Protein AF-A0A932URN8-F1 (afdb_monomer_lite)

pLDDT: mean 79.33, std 13.21, range [40.53, 97.44]

Secondary structure (DSSP, 8-state):
--S-HHHHHHHHHHHHHHHHHHHHHHHHHHHHHHTTHHHHHHHHHHHHHTT-TT-SS-HHHHHHHTSHHHHTTSBTTBPPS---HHHHHHHHHHHHHHHHHHHHHHH-TTSSS-SS---PPP-

Foldseek 3Di:
DPPPPVVVVVVVVVVVVVVVVVVVVVVVVVVCVVVLVLLVVVLCVLCVVVVNNPPPDSPLSVQLCVQPLNVVQDPPPRRHSDDDPVSSVVSSVVSVVVVVVVVVVVVPPDPPPDDPDDPDDDD

Sequence (123 aa):
MTGLAILDVVIGLAFVYLLLALICTTFMEWIAQLWNLRGRMLESGTRRLLGEEAAADPAVTKAYFDHPLVRTLKDGERMPSYVPGTVFAKAVTETLRRRVATMATFIS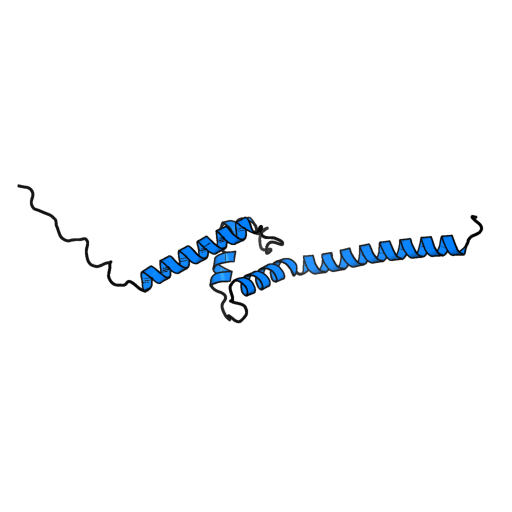PASRAGSGCRSWPRW

Structure (mmCIF, N/CA/C/O backbone):
data_AF-A0A932URN8-F1
#
_entry.id   AF-A0A932URN8-F1
#
loop_
_atom_site.group_PDB
_atom_site.id
_atom_site.type_symbol
_atom_site.label_atom_id
_atom_site.label_alt_id
_atom_site.label_comp_id
_atom_site.label_asym_id
_atom_site.label_entity_id
_atom_site.label_seq_id
_atom_site.pdbx_PDB_ins_code
_atom_site.Cartn_x
_atom_site.Cartn_y
_atom_site.Cartn_z
_atom_site.occupancy
_atom_site.B_iso_or_equ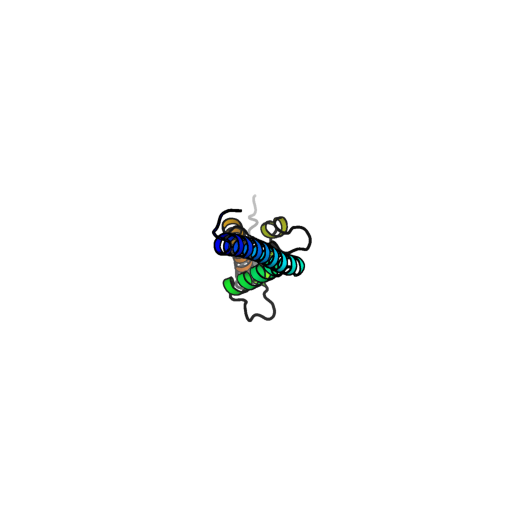iv
_atom_site.auth_seq_id
_atom_site.auth_comp_id
_atom_site.auth_asym_id
_atom_site.auth_atom_id
_atom_site.pdbx_PDB_model_num
ATOM 1 N N . MET A 1 1 ? -32.396 6.067 37.027 1.00 51.66 1 MET A N 1
ATOM 2 C CA . MET A 1 1 ? -31.511 4.982 37.498 1.00 51.66 1 MET A CA 1
ATOM 3 C C . MET A 1 1 ? -32.213 3.672 37.197 1.00 51.66 1 MET A C 1
ATOM 5 O O . MET A 1 1 ? -32.958 3.161 38.022 1.00 51.66 1 MET A O 1
ATOM 9 N N . THR A 1 2 ? -32.105 3.213 35.955 1.00 56.91 2 THR A N 1
ATOM 10 C CA . THR A 1 2 ? -32.638 1.918 35.524 1.00 56.91 2 THR A CA 1
ATOM 11 C C . THR A 1 2 ? -31.955 0.838 36.362 1.00 56.91 2 THR A C 1
ATOM 13 O O . THR A 1 2 ? -30.734 0.810 36.440 1.00 56.91 2 THR A O 1
ATOM 16 N N . GLY A 1 3 ? -32.723 0.009 37.074 1.00 62.47 3 GLY A N 1
ATOM 17 C CA . GLY A 1 3 ? -32.245 -0.882 38.150 1.00 62.47 3 GLY A CA 1
ATOM 18 C C . GLY A 1 3 ? -31.290 -2.014 37.741 1.00 62.47 3 GLY A C 1
ATOM 19 O O . GLY A 1 3 ? -31.099 -2.956 38.500 1.00 62.47 3 GLY A O 1
ATOM 20 N N . LEU A 1 4 ? -30.686 -1.941 36.558 1.00 78.56 4 LEU A N 1
ATOM 21 C CA . LEU A 1 4 ? -29.737 -2.907 36.024 1.00 78.56 4 LEU A CA 1
ATOM 22 C C . LEU A 1 4 ? -28.371 -2.230 35.896 1.00 78.56 4 LEU A C 1
ATOM 24 O O . LEU A 1 4 ? -27.886 -2.004 34.794 1.00 78.56 4 LEU A O 1
ATOM 28 N N . ALA A 1 5 ? -27.740 -1.908 37.028 1.00 85.38 5 ALA A N 1
ATOM 29 C CA . ALA A 1 5 ? -26.424 -1.256 37.067 1.00 85.38 5 ALA A CA 1
ATOM 30 C C . ALA A 1 5 ? -25.367 -1.979 36.206 1.00 85.38 5 ALA A C 1
ATOM 32 O O . ALA A 1 5 ? -24.492 -1.355 35.618 1.00 85.38 5 ALA A O 1
ATOM 33 N N . ILE A 1 6 ? -25.484 -3.303 36.088 1.00 90.38 6 ILE A N 1
ATOM 34 C CA . ILE A 1 6 ? -24.613 -4.135 35.252 1.00 90.38 6 ILE A CA 1
ATOM 35 C C . ILE A 1 6 ? -24.813 -3.834 33.758 1.00 90.38 6 ILE A C 1
ATOM 37 O O . ILE A 1 6 ? -23.841 -3.797 33.011 1.00 90.38 6 ILE A O 1
ATOM 41 N N . LEU A 1 7 ? -26.051 -3.590 33.314 1.00 91.31 7 LEU A N 1
ATOM 42 C CA . LEU A 1 7 ? -26.361 -3.320 31.909 1.00 91.31 7 LEU A CA 1
ATOM 43 C C . LEU A 1 7 ? -25.748 -1.990 31.452 1.00 91.31 7 LEU A C 1
ATOM 45 O O . LEU A 1 7 ? -25.133 -1.940 30.389 1.00 91.31 7 LEU A O 1
ATOM 49 N N . ASP A 1 8 ? -25.840 -0.950 32.282 1.00 90.69 8 ASP A N 1
ATOM 50 C CA . ASP A 1 8 ? -25.237 0.356 31.991 1.00 90.69 8 ASP A CA 1
ATOM 51 C C . ASP A 1 8 ? -23.704 0.261 31.891 1.00 90.69 8 ASP A C 1
ATOM 53 O O . ASP A 1 8 ? -23.097 0.845 30.991 1.00 90.69 8 ASP A O 1
ATOM 57 N N . VAL A 1 9 ? -23.070 -0.539 32.758 1.00 93.44 9 VAL A N 1
ATOM 58 C CA . VAL A 1 9 ? -21.619 -0.792 32.709 1.00 93.44 9 VAL A CA 1
ATOM 59 C C . VAL A 1 9 ? -21.224 -1.539 31.433 1.00 93.44 9 VAL A C 1
ATOM 61 O O . VAL A 1 9 ? -20.246 -1.167 30.785 1.00 93.44 9 VAL A O 1
ATOM 64 N N . VAL A 1 10 ? -21.984 -2.566 31.038 1.00 95.75 10 VAL A N 1
ATOM 65 C CA . VAL A 1 10 ? -21.713 -3.338 29.814 1.00 95.75 10 VAL A CA 1
ATOM 66 C C . VAL A 1 10 ? -21.845 -2.462 28.570 1.00 95.75 10 VAL A C 1
ATOM 68 O O . VAL A 1 10 ? -20.976 -2.511 27.700 1.00 95.75 10 VAL A O 1
ATOM 71 N N . ILE A 1 11 ? -22.886 -1.629 28.493 1.00 94.25 11 ILE A N 1
ATOM 72 C CA . ILE A 1 11 ? -23.092 -0.706 27.369 1.00 94.25 11 ILE A CA 1
ATOM 73 C C . ILE A 1 11 ? -21.965 0.335 27.313 1.00 94.25 11 ILE A C 1
ATOM 75 O O . ILE A 1 11 ? -21.420 0.591 26.237 1.00 94.25 11 ILE A O 1
ATOM 79 N N . GLY 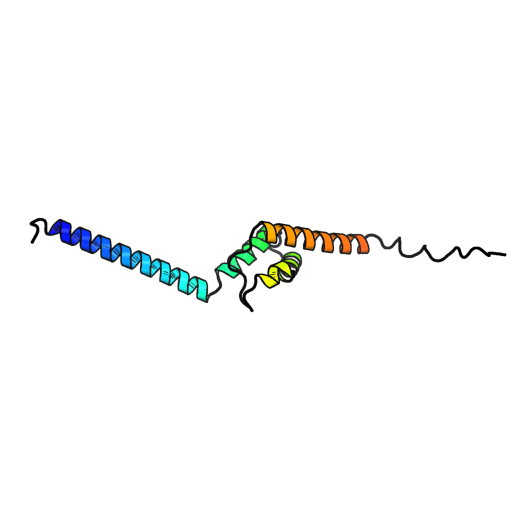A 1 12 ? -21.563 0.887 28.463 1.00 94.94 12 GLY A N 1
ATOM 80 C CA . GLY A 1 12 ? -20.446 1.828 28.553 1.00 94.94 12 GLY A CA 1
ATOM 81 C C . GLY A 1 12 ? -19.120 1.217 28.094 1.00 94.94 12 GLY A C 1
ATOM 82 O O . GLY A 1 12 ? -18.418 1.809 27.274 1.00 94.94 12 GLY A O 1
ATOM 83 N N . LEU A 1 13 ? -18.801 0.005 28.557 1.00 96.12 13 LEU A N 1
ATOM 84 C CA . LEU A 1 13 ? -17.601 -0.717 28.132 1.00 96.12 13 LEU A CA 1
ATOM 85 C C . LEU A 1 13 ? -17.633 -1.020 26.633 1.00 96.12 13 LEU A C 1
ATOM 87 O O . LEU A 1 13 ? -16.659 -0.729 25.942 1.00 96.12 13 LEU A O 1
ATOM 91 N N . ALA A 1 14 ? -18.745 -1.546 26.113 1.00 96.88 14 ALA A N 1
ATOM 92 C CA . ALA A 1 14 ? -18.885 -1.842 24.690 1.00 96.88 14 ALA A CA 1
ATOM 93 C C . ALA A 1 14 ? -18.628 -0.596 23.829 1.00 96.88 14 ALA A C 1
ATOM 95 O O . ALA A 1 14 ? -17.859 -0.655 22.871 1.00 96.88 14 ALA A O 1
ATOM 96 N N . PHE A 1 15 ? -19.201 0.548 24.204 1.00 97.25 15 PHE A N 1
ATOM 97 C CA . PHE A 1 15 ? -19.003 1.803 23.485 1.00 97.25 15 PHE A CA 1
ATOM 98 C C . PHE A 1 15 ? -17.544 2.283 23.524 1.00 97.25 15 PHE A C 1
ATOM 100 O O . PHE A 1 15 ? -16.977 2.609 22.481 1.00 97.25 15 PHE A O 1
ATOM 107 N N . VAL A 1 16 ? -16.904 2.269 24.700 1.00 97.44 16 VAL A N 1
ATOM 108 C CA . VAL A 1 16 ? -15.496 2.677 24.852 1.00 97.44 16 VAL A CA 1
ATOM 109 C C . VAL A 1 16 ? -14.562 1.769 24.050 1.00 97.44 16 VAL A C 1
ATOM 111 O O . VAL A 1 16 ? -13.677 2.271 23.358 1.00 97.44 16 VAL A O 1
ATOM 114 N N . TYR A 1 17 ? -14.769 0.450 24.082 1.00 96.69 17 TYR A N 1
ATOM 115 C CA . TYR A 1 17 ? -13.960 -0.485 23.297 1.00 96.69 17 TYR A CA 1
ATOM 116 C C . TYR A 1 17 ? -14.169 -0.319 21.789 1.00 96.69 17 TYR A C 1
ATOM 118 O O . TYR A 1 17 ? -13.193 -0.385 21.042 1.00 96.69 17 TYR A O 1
ATOM 126 N N . LEU A 1 18 ? -15.397 -0.052 21.331 1.00 96.44 18 LEU A N 1
ATOM 127 C CA . LEU A 1 18 ? -15.665 0.232 19.918 1.00 96.44 18 LEU A CA 1
ATOM 128 C C . LEU A 1 18 ? -14.973 1.520 19.454 1.00 96.44 18 LEU A C 1
ATOM 130 O O . LEU A 1 18 ? -14.343 1.527 18.395 1.00 96.44 18 LEU A O 1
ATOM 134 N N . LEU A 1 19 ? -15.028 2.589 20.254 1.00 97.38 19 LEU A N 1
ATOM 135 C CA . LEU A 1 19 ? -14.311 3.831 19.955 1.00 97.38 19 LEU A CA 1
ATOM 136 C C . LEU A 1 19 ? -12.795 3.619 19.938 1.00 97.38 19 LEU A C 1
ATOM 138 O O . LEU A 1 19 ? -12.121 4.073 19.015 1.00 97.38 19 LEU A O 1
ATOM 142 N N . LEU A 1 20 ? -12.260 2.889 20.919 1.00 96.62 20 LEU A N 1
ATOM 143 C CA . LEU A 1 20 ? -10.837 2.568 20.978 1.00 96.62 20 LEU A CA 1
ATOM 144 C C . LEU A 1 20 ? -10.392 1.759 19.753 1.00 96.62 20 LEU A C 1
ATOM 146 O O . LEU A 1 20 ? -9.348 2.056 19.175 1.00 96.62 20 LEU A O 1
ATOM 150 N N . ALA A 1 21 ? -11.186 0.775 19.322 1.00 95.94 21 ALA A N 1
ATOM 151 C CA . ALA A 1 21 ? -10.897 -0.022 18.134 1.00 95.94 21 ALA A CA 1
ATOM 152 C C . ALA A 1 21 ? -10.872 0.838 16.857 1.00 95.94 21 ALA A C 1
ATOM 154 O O . ALA A 1 21 ? -9.958 0.700 16.036 1.00 95.94 21 ALA A O 1
ATOM 155 N N . LEU A 1 22 ? -11.820 1.769 16.705 1.00 95.38 22 LEU A N 1
ATOM 156 C CA . LEU A 1 22 ? -11.859 2.693 15.566 1.00 95.38 22 LEU A CA 1
ATOM 157 C C . LEU A 1 22 ? -10.642 3.633 15.551 1.00 95.38 22 LEU A C 1
ATOM 159 O O . LEU A 1 22 ? -10.013 3.820 14.504 1.00 95.38 22 LEU A O 1
ATOM 163 N N . ILE A 1 23 ? -10.273 4.183 16.712 1.00 96.00 23 ILE A N 1
ATOM 164 C CA . ILE A 1 23 ? -9.092 5.044 16.864 1.00 96.00 23 ILE A CA 1
ATOM 165 C C . ILE A 1 23 ? -7.820 4.258 16.530 1.00 96.00 23 ILE A C 1
ATOM 167 O O . ILE A 1 23 ? -7.003 4.730 15.744 1.00 96.00 23 ILE A O 1
ATOM 171 N N . CYS A 1 24 ? -7.677 3.042 17.061 1.00 94.62 24 CYS A N 1
ATOM 172 C CA . CYS A 1 24 ? -6.534 2.170 16.793 1.00 94.62 24 CYS A CA 1
ATOM 173 C C . CYS A 1 24 ? -6.385 1.863 15.293 1.00 94.62 24 CYS A C 1
ATOM 175 O O . CYS A 1 24 ? -5.297 2.008 14.736 1.00 94.62 24 CYS A O 1
ATOM 177 N N . THR A 1 25 ? -7.489 1.528 14.617 1.00 92.81 25 THR A N 1
ATOM 178 C CA . THR A 1 25 ? -7.502 1.267 13.167 1.00 92.81 25 THR A CA 1
ATOM 179 C C . THR A 1 25 ? -7.050 2.493 12.377 1.00 92.81 25 THR A C 1
ATOM 181 O O . THR A 1 25 ? -6.197 2.395 11.497 1.00 92.81 25 THR A O 1
ATOM 184 N N . THR A 1 26 ? -7.573 3.668 12.733 1.00 92.44 26 THR A N 1
ATOM 185 C CA . THR A 1 26 ? -7.220 4.930 12.071 1.00 92.44 26 THR A CA 1
ATOM 186 C C . THR A 1 26 ? -5.751 5.287 12.295 1.00 92.44 26 THR A C 1
ATOM 188 O O . THR A 1 26 ? -5.080 5.750 11.378 1.00 92.44 26 THR A O 1
ATOM 191 N N . PHE A 1 27 ? -5.225 5.041 13.495 1.00 91.88 27 PHE A N 1
ATOM 192 C CA . PHE A 1 27 ? -3.834 5.324 13.836 1.00 91.88 27 PHE A CA 1
ATOM 193 C C . PHE A 1 27 ? -2.858 4.426 13.066 1.00 91.88 27 PHE A C 1
ATOM 195 O O . PHE A 1 27 ? -1.864 4.911 12.528 1.00 91.88 27 PHE A O 1
ATOM 202 N N . MET A 1 28 ? -3.172 3.131 12.954 1.00 87.06 28 MET A N 1
ATOM 203 C CA . MET A 1 28 ? -2.385 2.190 12.154 1.00 87.06 28 MET A CA 1
ATOM 204 C C . MET A 1 28 ? -2.394 2.563 10.670 1.00 87.06 28 MET A C 1
ATOM 206 O O . MET A 1 28 ? -1.336 2.585 10.041 1.00 87.06 28 MET A O 1
ATOM 210 N N . GLU A 1 29 ? -3.557 2.921 10.123 1.00 83.62 29 GLU A N 1
ATOM 211 C CA . GLU A 1 29 ? -3.667 3.367 8.731 1.00 83.62 29 GLU A CA 1
ATOM 212 C C . GLU A 1 29 ? -2.903 4.680 8.508 1.00 83.62 29 GLU A C 1
ATOM 214 O O . GLU A 1 29 ? -2.195 4.825 7.514 1.00 83.62 29 GLU A O 1
ATOM 219 N N . TRP A 1 30 ? -2.963 5.616 9.460 1.00 84.94 30 TRP A N 1
ATOM 220 C CA . TRP A 1 30 ? -2.247 6.888 9.373 1.00 84.94 30 TRP A CA 1
ATOM 221 C C . TRP A 1 30 ? -0.727 6.696 9.339 1.00 84.94 30 TRP A C 1
ATOM 223 O O . TRP A 1 30 ? -0.046 7.284 8.494 1.00 84.94 30 TRP A O 1
ATOM 233 N N . ILE A 1 31 ? -0.196 5.816 10.193 1.00 81.75 31 ILE A N 1
ATOM 234 C CA . ILE A 1 31 ? 1.220 5.429 10.184 1.00 81.75 31 ILE A CA 1
ATOM 235 C C . ILE A 1 31 ? 1.585 4.742 8.859 1.00 81.75 31 ILE A C 1
ATOM 237 O O . ILE A 1 31 ? 2.604 5.071 8.243 1.00 81.75 31 ILE A O 1
ATOM 241 N N . ALA A 1 32 ? 0.743 3.822 8.380 1.00 78.19 32 ALA A N 1
ATOM 242 C CA . ALA A 1 32 ? 0.968 3.113 7.123 1.00 78.19 32 ALA A CA 1
ATOM 243 C C . ALA A 1 32 ? 0.971 4.056 5.904 1.00 78.19 32 ALA A C 1
ATOM 245 O O . ALA A 1 32 ? 1.771 3.886 4.973 1.00 78.19 32 ALA A O 1
ATOM 246 N N . GLN A 1 33 ? 0.108 5.072 5.930 1.00 73.44 33 GLN A N 1
ATOM 247 C CA . GLN A 1 33 ? -0.010 6.104 4.908 1.00 73.44 33 GLN A CA 1
ATOM 248 C C . GLN A 1 33 ? 1.190 7.059 4.930 1.00 73.44 33 GLN A C 1
ATOM 250 O O . GLN A 1 33 ? 1.700 7.409 3.863 1.00 73.44 33 GLN A O 1
ATOM 255 N N . LEU A 1 34 ? 1.705 7.415 6.115 1.00 71.44 34 LEU A N 1
ATOM 256 C CA . LEU A 1 34 ? 2.938 8.200 6.251 1.00 71.44 34 LEU A CA 1
ATOM 257 C C . LEU A 1 34 ? 4.151 7.478 5.651 1.00 71.44 34 LEU A C 1
ATOM 259 O O . LEU A 1 34 ? 4.963 8.094 4.964 1.00 71.44 34 LEU A O 1
ATOM 263 N N . TRP A 1 35 ? 4.254 6.165 5.860 1.00 70.25 35 TRP A N 1
ATOM 264 C CA . TRP A 1 35 ? 5.358 5.353 5.341 1.00 70.25 35 TRP A CA 1
ATOM 265 C C . TRP A 1 35 ? 5.186 4.878 3.892 1.00 70.25 35 TRP A C 1
ATOM 267 O O . TRP A 1 35 ? 6.015 4.109 3.399 1.00 70.25 35 TRP A O 1
ATOM 277 N N . ASN A 1 36 ? 4.143 5.332 3.186 1.00 70.06 36 ASN A N 1
ATOM 278 C CA . ASN A 1 36 ? 3.870 4.985 1.787 1.00 70.06 36 ASN A CA 1
ATOM 279 C C . ASN A 1 36 ? 3.895 3.459 1.524 1.00 70.06 36 ASN A C 1
ATOM 281 O O . ASN A 1 36 ? 4.182 2.997 0.413 1.00 70.06 36 ASN A O 1
ATOM 285 N N . LEU A 1 37 ? 3.606 2.659 2.563 1.00 71.50 37 LEU A N 1
ATOM 286 C CA . LEU A 1 37 ? 3.680 1.193 2.541 1.00 71.50 37 LEU A CA 1
ATOM 287 C C . LEU A 1 37 ? 2.738 0.611 1.489 1.00 71.50 37 LEU A C 1
ATOM 289 O O . LEU A 1 37 ? 3.060 -0.384 0.846 1.00 71.50 37 LEU A O 1
ATOM 293 N N . ARG A 1 38 ? 1.609 1.283 1.256 1.00 76.38 38 ARG A N 1
ATOM 294 C CA . ARG A 1 38 ? 0.621 0.918 0.242 1.00 76.38 38 ARG A CA 1
ATOM 295 C C . ARG A 1 38 ? 1.175 1.002 -1.180 1.00 76.38 38 ARG A C 1
ATOM 297 O O . ARG A 1 38 ? 1.009 0.069 -1.961 1.00 76.38 38 ARG A O 1
ATOM 304 N N . GLY A 1 39 ? 1.891 2.078 -1.494 1.00 77.62 39 GLY A N 1
ATOM 305 C CA . GLY A 1 39 ? 2.562 2.234 -2.782 1.00 77.62 39 GLY A CA 1
ATOM 306 C C . GLY A 1 39 ? 3.639 1.169 -3.006 1.00 77.62 39 GLY A C 1
ATOM 307 O O . GLY A 1 39 ? 3.739 0.588 -4.086 1.00 77.62 39 GLY A O 1
ATOM 308 N N . ARG A 1 40 ? 4.392 0.840 -1.949 1.00 80.12 40 ARG A N 1
ATOM 309 C CA . ARG A 1 40 ? 5.410 -0.223 -1.978 1.00 80.12 40 ARG A CA 1
ATOM 310 C C . ARG A 1 40 ? 4.807 -1.621 -2.113 1.00 80.12 40 ARG A C 1
ATOM 312 O O . ARG A 1 40 ? 5.409 -2.469 -2.762 1.00 80.12 40 ARG A O 1
ATOM 319 N N . MET A 1 41 ? 3.631 -1.864 -1.533 1.00 83.31 41 MET A N 1
ATOM 320 C CA . MET A 1 41 ? 2.897 -3.124 -1.688 1.00 83.31 41 MET A CA 1
ATOM 321 C C . MET A 1 41 ? 2.410 -3.316 -3.129 1.00 83.31 41 MET A C 1
ATOM 323 O O . MET A 1 41 ? 2.488 -4.419 -3.666 1.00 83.31 41 MET A O 1
ATOM 327 N N . LEU A 1 42 ? 1.952 -2.245 -3.784 1.00 84.25 42 LEU A N 1
ATOM 328 C CA . LEU A 1 42 ? 1.592 -2.301 -5.200 1.00 84.25 42 LEU A CA 1
ATOM 329 C C . LEU A 1 42 ? 2.822 -2.572 -6.078 1.00 84.25 42 LEU A C 1
ATOM 331 O O . LEU A 1 42 ? 2.757 -3.384 -7.000 1.00 84.25 42 LEU A O 1
ATOM 335 N N . GLU A 1 43 ? 3.950 -1.921 -5.787 1.00 84.62 43 GLU A N 1
ATOM 336 C CA . GLU A 1 43 ? 5.209 -2.157 -6.499 1.00 84.62 43 GLU A CA 1
ATOM 337 C C . GLU A 1 43 ? 5.694 -3.600 -6.329 1.00 84.62 43 GLU A C 1
ATOM 339 O O . GLU A 1 43 ? 6.002 -4.261 -7.322 1.00 84.62 43 GLU A O 1
ATOM 344 N N . SER A 1 44 ? 5.711 -4.120 -5.099 1.00 84.12 44 SER A N 1
ATOM 345 C CA . SER A 1 44 ? 6.126 -5.499 -4.831 1.00 84.12 44 SER A CA 1
ATOM 346 C C . SER A 1 44 ? 5.182 -6.516 -5.475 1.00 84.12 44 SER A C 1
ATOM 348 O O . SER A 1 44 ? 5.648 -7.480 -6.079 1.00 84.12 44 SER A O 1
ATOM 350 N N . GLY A 1 45 ? 3.869 -6.271 -5.443 1.00 85.75 45 GLY A N 1
ATOM 351 C CA . GLY A 1 45 ? 2.883 -7.070 -6.169 1.00 85.75 45 GLY A CA 1
ATOM 352 C C . GLY A 1 45 ? 3.109 -7.047 -7.682 1.00 85.75 45 GLY A C 1
ATOM 353 O O . GLY A 1 45 ? 3.077 -8.090 -8.325 1.00 85.75 45 GLY A O 1
ATOM 354 N N . THR A 1 46 ? 3.419 -5.882 -8.255 1.00 86.31 46 THR A N 1
ATOM 355 C CA . THR A 1 46 ? 3.692 -5.741 -9.695 1.00 86.31 46 THR A CA 1
ATOM 356 C C . THR A 1 46 ? 4.957 -6.500 -10.101 1.00 86.31 46 THR A C 1
ATOM 358 O O . THR A 1 46 ? 4.930 -7.233 -11.088 1.00 86.31 46 THR A O 1
ATOM 361 N N . ARG A 1 47 ? 6.032 -6.418 -9.301 1.00 86.69 47 ARG A N 1
ATOM 362 C CA . ARG A 1 47 ? 7.260 -7.208 -9.514 1.00 86.69 47 ARG A CA 1
ATOM 363 C C . ARG A 1 47 ? 6.983 -8.711 -9.490 1.00 86.69 47 ARG A C 1
ATOM 365 O O . ARG A 1 47 ? 7.490 -9.434 -10.342 1.00 86.69 47 ARG A O 1
ATOM 372 N N . ARG A 1 48 ? 6.146 -9.173 -8.554 1.00 86.81 48 ARG A N 1
ATOM 373 C CA . ARG A 1 48 ? 5.716 -10.580 -8.457 1.00 86.81 48 ARG A CA 1
ATOM 374 C C . ARG A 1 48 ? 4.925 -11.029 -9.680 1.00 86.81 48 ARG A C 1
ATOM 376 O O . ARG A 1 48 ? 5.228 -12.072 -10.244 1.00 86.81 48 ARG A O 1
ATOM 383 N N . LEU A 1 49 ? 3.954 -10.228 -10.120 1.00 86.75 49 LEU A N 1
ATOM 384 C CA . LEU A 1 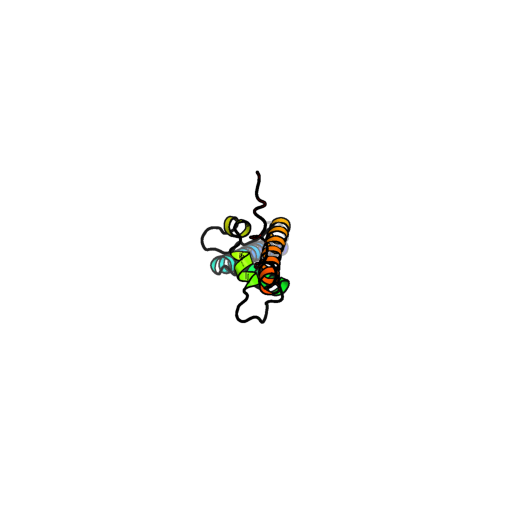49 ? 3.132 -10.530 -11.298 1.00 86.75 49 LEU A CA 1
ATOM 385 C C . LEU A 1 49 ? 3.954 -10.596 -12.592 1.00 86.75 49 LEU A C 1
ATOM 387 O O . LEU A 1 49 ? 3.639 -11.385 -13.477 1.00 86.75 49 LEU A O 1
ATOM 391 N N . LEU A 1 50 ? 5.003 -9.780 -12.699 1.00 85.19 50 LEU A N 1
ATOM 392 C CA . LEU A 1 50 ? 5.915 -9.756 -13.846 1.00 85.19 50 LEU A CA 1
ATOM 393 C C . LEU A 1 50 ? 7.037 -10.807 -13.752 1.00 85.19 50 LEU A C 1
ATOM 395 O O . LEU A 1 50 ? 7.842 -10.910 -14.674 1.00 85.19 50 LEU A O 1
ATOM 399 N N . GLY A 1 51 ? 7.100 -11.586 -12.666 1.00 83.62 51 GLY A N 1
ATOM 400 C CA . GLY A 1 51 ? 8.133 -12.603 -12.453 1.00 83.62 51 GLY A CA 1
ATOM 401 C C . GLY A 1 51 ? 9.522 -12.042 -12.119 1.00 83.62 51 GLY A C 1
ATOM 402 O O . GLY A 1 51 ? 10.503 -12.776 -12.163 1.00 83.62 51 GLY A O 1
ATOM 403 N N . GLU A 1 52 ? 9.625 -10.759 -11.763 1.00 81.69 52 GLU A N 1
ATOM 404 C CA . GLU A 1 52 ? 10.883 -10.068 -11.440 1.00 81.69 52 GLU A CA 1
ATOM 405 C C . GLU A 1 52 ? 11.158 -10.013 -9.918 1.00 81.69 52 GLU A C 1
ATOM 407 O O . GLU A 1 52 ? 11.907 -9.157 -9.454 1.00 81.69 52 GLU A O 1
ATOM 412 N N . GLU A 1 53 ? 10.567 -10.905 -9.110 1.00 77.88 53 GLU A N 1
ATOM 413 C CA . GLU A 1 53 ? 10.691 -10.871 -7.636 1.00 77.88 53 GLU A CA 1
ATOM 414 C C . GLU A 1 53 ? 12.144 -11.024 -7.144 1.00 77.88 53 GLU A C 1
ATOM 416 O O . GLU A 1 53 ? 12.536 -10.353 -6.191 1.00 77.88 53 GLU A O 1
ATOM 421 N N . ALA A 1 54 ? 12.951 -11.850 -7.819 1.00 72.94 54 ALA A N 1
ATOM 422 C CA . ALA A 1 54 ? 14.363 -12.088 -7.492 1.00 72.94 54 ALA A CA 1
ATOM 423 C C . ALA A 1 54 ? 15.348 -11.328 -8.405 1.00 72.94 54 ALA A C 1
ATOM 425 O O . ALA A 1 54 ? 16.563 -11.495 -8.283 1.00 72.94 54 ALA A O 1
ATOM 426 N N . ALA A 1 55 ? 14.849 -10.516 -9.343 1.00 72.56 55 ALA A N 1
ATOM 427 C CA . ALA A 1 55 ? 15.701 -9.785 -10.273 1.00 72.56 55 ALA A CA 1
ATOM 428 C C . ALA A 1 55 ? 16.369 -8.596 -9.563 1.00 72.56 55 ALA A C 1
ATOM 430 O O . ALA A 1 55 ? 15.691 -7.722 -9.021 1.00 72.56 55 ALA A O 1
ATOM 431 N N . ALA A 1 56 ? 17.706 -8.540 -9.598 1.00 67.06 56 ALA A N 1
ATOM 432 C CA . ALA A 1 56 ? 18.474 -7.425 -9.036 1.00 67.06 56 ALA A CA 1
ATOM 433 C C . ALA A 1 56 ? 18.165 -6.087 -9.738 1.00 67.06 56 ALA A C 1
ATOM 435 O O . ALA A 1 56 ? 18.198 -5.034 -9.103 1.00 67.06 56 ALA A O 1
ATOM 436 N N . ASP A 1 57 ? 17.812 -6.137 -11.028 1.00 76.50 57 ASP A N 1
ATOM 437 C CA . ASP A 1 57 ? 17.323 -4.989 -11.788 1.00 76.50 57 ASP A CA 1
ATOM 438 C C . ASP A 1 57 ? 15.994 -5.323 -12.496 1.00 76.50 57 ASP A C 1
ATOM 440 O O . ASP A 1 57 ? 16.000 -5.979 -13.542 1.00 76.50 57 ASP A O 1
ATOM 444 N N . PRO A 1 58 ? 14.839 -4.909 -11.939 1.00 80.19 58 PRO A N 1
ATOM 445 C CA . PRO A 1 58 ? 13.529 -5.170 -12.526 1.00 80.19 58 PRO A CA 1
ATOM 446 C C . PRO A 1 58 ? 13.257 -4.185 -13.675 1.00 80.19 58 PRO A C 1
ATOM 448 O O . PRO A 1 58 ? 12.564 -3.170 -13.529 1.00 80.19 58 PRO A O 1
ATOM 451 N N . ALA A 1 59 ? 13.869 -4.451 -14.828 1.00 81.12 59 ALA A N 1
ATOM 452 C CA . ALA A 1 59 ? 13.821 -3.580 -15.995 1.00 81.12 59 ALA A CA 1
ATOM 453 C C . ALA A 1 59 ? 12.401 -3.452 -16.573 1.00 81.12 59 ALA A C 1
ATOM 455 O O . ALA A 1 59 ? 12.020 -2.376 -17.053 1.00 81.12 59 ALA A O 1
ATOM 456 N N . VAL A 1 60 ? 11.601 -4.523 -16.549 1.00 81.88 60 VAL A N 1
ATOM 457 C CA . VAL A 1 60 ? 10.226 -4.497 -17.069 1.00 81.88 60 VAL A CA 1
ATOM 458 C C . VAL A 1 60 ? 9.324 -3.706 -16.128 1.00 81.88 60 VAL A C 1
ATOM 460 O O . VAL A 1 60 ? 8.579 -2.841 -16.589 1.00 81.88 60 VAL A O 1
ATOM 463 N N . THR A 1 61 ? 9.458 -3.917 -14.819 1.00 84.38 61 THR A N 1
ATOM 464 C CA . THR A 1 61 ? 8.695 -3.184 -13.804 1.00 84.38 61 THR A CA 1
ATOM 465 C C . THR A 1 61 ? 9.023 -1.688 -13.815 1.00 84.38 61 THR A C 1
ATOM 467 O O . THR A 1 61 ? 8.107 -0.867 -13.788 1.00 84.38 61 THR A O 1
ATOM 470 N N . LYS A 1 62 ? 10.303 -1.300 -13.931 1.00 84.31 62 LYS A N 1
ATOM 471 C CA . LYS A 1 62 ? 10.698 0.117 -14.068 1.00 84.31 62 LYS A CA 1
ATOM 472 C C . LYS A 1 62 ? 10.074 0.763 -15.307 1.00 84.31 62 LYS A C 1
ATOM 474 O O . LYS A 1 62 ? 9.434 1.804 -15.204 1.00 84.31 62 LYS A O 1
ATOM 479 N N . ALA A 1 63 ? 10.169 0.095 -16.459 1.00 84.25 63 ALA A N 1
ATOM 480 C CA . ALA A 1 63 ? 9.566 0.582 -17.701 1.00 84.25 63 ALA A CA 1
ATOM 481 C C . ALA A 1 63 ? 8.030 0.673 -17.634 1.00 84.25 63 ALA A C 1
ATOM 483 O O . ALA A 1 63 ? 7.434 1.509 -18.310 1.00 84.25 63 ALA A O 1
ATOM 484 N N . TYR A 1 64 ? 7.385 -0.171 -16.824 1.00 86.69 64 TYR A N 1
ATOM 485 C CA . TYR A 1 64 ? 5.957 -0.075 -16.537 1.00 86.69 64 TYR A CA 1
ATOM 486 C C . TYR A 1 64 ? 5.613 1.172 -15.712 1.00 86.69 64 TYR A C 1
ATOM 488 O O . TYR A 1 64 ? 4.704 1.912 -16.089 1.00 86.69 64 TYR A O 1
ATOM 496 N N . PHE A 1 65 ? 6.346 1.451 -14.632 1.00 84.62 65 PHE A N 1
ATOM 497 C CA . PHE A 1 65 ? 6.099 2.641 -13.810 1.00 84.62 65 PHE A CA 1
ATOM 498 C C . PHE A 1 65 ? 6.434 3.959 -14.526 1.00 84.62 65 PHE A C 1
ATOM 500 O O . PHE A 1 65 ? 5.790 4.973 -14.253 1.00 84.62 65 PHE A O 1
ATOM 507 N N . ASP A 1 66 ? 7.370 3.939 -15.479 1.00 85.19 66 ASP A N 1
ATOM 508 C CA . ASP A 1 66 ? 7.694 5.087 -16.338 1.00 85.19 66 ASP A CA 1
ATOM 509 C C . ASP A 1 66 ? 6.672 5.325 -17.464 1.00 85.19 66 ASP A C 1
ATOM 511 O O . ASP A 1 66 ? 6.721 6.350 -18.153 1.00 85.19 66 ASP A O 1
ATOM 515 N N . HIS A 1 67 ? 5.716 4.413 -17.663 1.00 86.12 67 HIS A N 1
ATOM 516 C CA . HIS A 1 67 ? 4.720 4.532 -18.721 1.00 86.12 67 HIS A CA 1
ATOM 517 C C . HIS A 1 67 ? 3.814 5.765 -18.500 1.00 86.12 67 HIS A C 1
ATOM 519 O O . HIS A 1 67 ? 3.307 5.954 -17.390 1.00 86.12 67 HIS A O 1
ATOM 525 N N . PRO A 1 68 ? 3.512 6.581 -19.536 1.00 84.00 68 PRO A N 1
ATOM 526 C CA . PRO A 1 68 ? 2.771 7.841 -19.385 1.00 84.00 68 PRO A CA 1
ATOM 527 C C . PRO A 1 68 ? 1.404 7.672 -18.711 1.00 84.00 68 PRO A C 1
ATOM 529 O O . PRO A 1 68 ? 1.025 8.504 -17.897 1.00 84.00 68 PRO A O 1
ATOM 532 N N . LEU A 1 69 ? 0.704 6.563 -18.979 1.00 83.81 69 LEU A N 1
ATOM 533 C CA . LEU A 1 69 ? -0.577 6.251 -18.326 1.00 83.81 69 LEU A CA 1
ATOM 534 C C . LEU A 1 69 ? -0.440 6.010 -16.817 1.00 83.81 69 LEU A C 1
ATOM 536 O O . LEU A 1 69 ? -1.327 6.381 -16.063 1.00 83.81 69 LEU A O 1
ATOM 540 N N . VAL A 1 70 ? 0.647 5.385 -16.365 1.00 83.88 70 VAL A N 1
ATOM 541 C CA . VAL A 1 70 ? 0.876 5.118 -14.935 1.00 83.88 70 VAL A CA 1
ATOM 542 C C . VAL A 1 70 ? 1.407 6.375 -14.255 1.00 83.88 70 VAL A C 1
ATOM 544 O O . VAL A 1 70 ? 1.006 6.696 -13.140 1.00 83.88 70 VAL A O 1
ATOM 547 N N . ARG A 1 71 ? 2.239 7.146 -14.961 1.00 82.62 71 ARG A N 1
ATOM 548 C CA . ARG A 1 71 ? 2.768 8.425 -14.489 1.00 82.62 71 ARG A CA 1
ATOM 549 C C . ARG A 1 71 ? 1.670 9.455 -14.229 1.00 82.62 71 ARG A C 1
ATOM 551 O O . ARG A 1 71 ? 1.777 10.182 -13.253 1.00 82.62 71 ARG A O 1
ATOM 558 N N . THR A 1 72 ? 0.599 9.477 -15.026 1.00 82.62 72 THR A N 1
ATOM 559 C CA . THR A 1 72 ? -0.571 10.337 -14.757 1.00 82.62 72 THR A CA 1
ATOM 560 C C . THR A 1 72 ? -1.368 9.929 -13.519 1.00 82.62 72 THR A C 1
ATOM 562 O O . THR A 1 72 ? -2.137 10.735 -13.013 1.00 82.62 72 THR A O 1
ATOM 565 N N . LEU A 1 73 ? -1.204 8.696 -13.027 1.00 80.88 73 LEU A N 1
ATOM 566 C CA . LEU A 1 73 ? -1.820 8.235 -11.778 1.00 80.88 73 LEU A CA 1
ATOM 567 C C . LEU A 1 73 ? -0.936 8.509 -10.548 1.00 80.88 73 LEU A C 1
ATOM 569 O O . LEU A 1 73 ? -1.402 8.336 -9.423 1.00 80.88 73 LEU A O 1
ATOM 573 N N . LYS A 1 74 ? 0.331 8.906 -10.734 1.00 78.06 74 LYS A N 1
ATOM 574 C CA . LYS A 1 74 ? 1.215 9.297 -9.629 1.00 78.06 74 LYS A CA 1
ATOM 575 C C . LYS A 1 74 ? 0.830 10.697 -9.158 1.00 78.06 74 LYS A C 1
ATOM 577 O O . LYS A 1 74 ? 0.866 11.643 -9.940 1.00 78.06 74 LYS A O 1
ATOM 582 N N . ASP A 1 75 ? 0.512 10.829 -7.875 1.00 68.44 75 ASP A N 1
ATOM 583 C CA . ASP A 1 75 ? 0.288 12.130 -7.245 1.00 68.44 75 ASP A CA 1
ATOM 584 C C . ASP A 1 75 ? 1.646 12.695 -6.789 1.00 68.44 75 ASP A C 1
ATOM 586 O O . ASP A 1 75 ? 2.146 12.421 -5.691 1.00 68.44 75 ASP A O 1
ATOM 590 N N . GLY A 1 76 ? 2.326 13.369 -7.721 1.00 73.75 76 GLY A N 1
ATOM 591 C CA . GLY A 1 76 ? 3.694 13.861 -7.553 1.00 73.75 76 GLY A CA 1
ATOM 592 C C . GLY A 1 76 ? 4.733 12.736 -7.463 1.00 73.75 76 GLY A C 1
ATOM 593 O O . GLY A 1 76 ? 4.851 11.889 -8.352 1.00 73.75 76 GLY A O 1
ATOM 594 N N . GLU A 1 77 ? 5.521 12.739 -6.387 1.00 66.62 77 GLU A N 1
ATOM 595 C CA . GLU A 1 77 ? 6.598 11.765 -6.149 1.00 66.62 77 GLU A CA 1
ATOM 596 C C . GLU A 1 77 ? 6.110 10.501 -5.418 1.00 66.62 77 GLU A C 1
ATOM 598 O O . GLU A 1 77 ? 6.833 9.508 -5.309 1.00 66.62 77 GLU A O 1
ATOM 603 N N . ARG A 1 78 ? 4.851 10.495 -4.955 1.00 67.00 78 ARG A N 1
ATOM 604 C CA . ARG A 1 78 ? 4.255 9.347 -4.269 1.00 67.00 78 ARG A CA 1
ATOM 605 C C . ARG A 1 78 ? 3.753 8.307 -5.269 1.00 67.00 78 ARG A C 1
ATOM 607 O O . ARG A 1 78 ? 3.129 8.613 -6.283 1.00 67.00 78 ARG A O 1
ATOM 614 N N . MET A 1 79 ? 4.037 7.045 -4.961 1.00 73.31 79 MET A N 1
ATOM 615 C CA . MET A 1 79 ? 3.534 5.904 -5.719 1.00 73.31 79 MET A CA 1
ATOM 616 C C . MET A 1 79 ? 2.005 5.795 -5.546 1.00 73.31 79 MET A C 1
ATOM 618 O O . MET A 1 79 ? 1.521 5.989 -4.429 1.00 73.31 79 MET A O 1
ATOM 622 N N . PRO A 1 80 ? 1.235 5.483 -6.604 1.00 74.75 80 PRO A N 1
ATOM 623 C CA . PRO A 1 80 ? -0.215 5.379 -6.517 1.00 74.75 80 PRO A CA 1
ATOM 624 C C . PRO A 1 80 ? -0.647 4.293 -5.533 1.00 74.75 80 PRO A C 1
ATOM 626 O O . PRO A 1 80 ? -0.154 3.167 -5.553 1.00 74.75 80 PRO A O 1
ATOM 629 N N . SER A 1 81 ? -1.638 4.630 -4.711 1.00 73.06 81 SER A N 1
ATOM 630 C CA . SER A 1 81 ? -2.276 3.724 -3.749 1.00 73.06 81 SER A CA 1
ATOM 631 C C . SER A 1 81 ? -3.153 2.651 -4.406 1.00 73.06 81 SER A C 1
ATOM 633 O O . SER A 1 81 ? -3.538 1.679 -3.750 1.00 73.06 81 SER A O 1
ATOM 635 N N . TYR A 1 82 ? -3.518 2.846 -5.674 1.00 78.50 82 TYR A N 1
ATOM 636 C CA . TYR A 1 82 ? -4.339 1.933 -6.461 1.00 78.50 82 TYR A CA 1
ATOM 637 C C . TYR A 1 82 ? -4.161 2.219 -7.959 1.00 78.50 82 TYR A C 1
ATOM 639 O O . TYR A 1 82 ? -4.180 3.378 -8.370 1.00 78.50 82 TYR A O 1
ATOM 647 N N . VAL A 1 83 ? -4.019 1.172 -8.776 1.00 82.75 83 VAL A N 1
ATOM 648 C CA . VAL A 1 83 ? -4.044 1.267 -10.244 1.00 82.75 83 VAL A CA 1
ATOM 649 C C . VAL A 1 83 ? -5.197 0.397 -10.753 1.00 82.75 83 VAL A C 1
ATOM 651 O O . VAL A 1 83 ? -5.206 -0.802 -10.467 1.00 82.75 83 VAL A O 1
ATOM 654 N N . PRO A 1 84 ? -6.171 0.955 -11.498 1.00 83.00 84 PRO A N 1
ATOM 655 C CA . PRO A 1 84 ? -7.272 0.178 -12.056 1.00 83.00 84 PRO A CA 1
ATOM 656 C C . PRO A 1 84 ? -6.766 -0.940 -12.975 1.00 83.00 84 PRO A C 1
ATOM 658 O O . PRO A 1 84 ? -5.874 -0.717 -13.797 1.00 83.00 84 PRO A O 1
ATOM 661 N N . GLY A 1 85 ? -7.377 -2.126 -12.894 1.00 84.25 85 GLY A N 1
ATOM 662 C CA . GLY A 1 85 ? -6.936 -3.306 -13.653 1.00 84.25 85 GLY A CA 1
ATOM 663 C C . GLY A 1 85 ? -6.915 -3.107 -15.176 1.00 84.25 85 GLY A C 1
ATOM 664 O O . GLY A 1 85 ? -6.044 -3.636 -15.861 1.00 84.25 85 GLY A O 1
ATOM 665 N N . THR A 1 86 ? -7.815 -2.281 -15.713 1.00 84.69 86 THR A N 1
ATOM 666 C CA . THR A 1 86 ? -7.864 -1.941 -17.146 1.00 84.69 86 THR A CA 1
ATOM 667 C C . THR A 1 86 ? -6.686 -1.070 -17.585 1.00 84.69 86 THR A C 1
ATOM 669 O O . THR A 1 86 ? -6.127 -1.280 -18.662 1.00 84.69 86 THR A O 1
ATOM 672 N N . VAL A 1 87 ? -6.276 -0.117 -16.743 1.00 87.50 87 VAL A N 1
ATOM 673 C CA . VAL A 1 87 ? -5.100 0.735 -16.977 1.00 87.50 87 VAL A CA 1
ATOM 674 C C . VAL A 1 87 ? -3.828 -0.096 -16.857 1.00 87.50 87 VAL A C 1
ATOM 676 O O . VAL A 1 87 ? -2.953 0.013 -17.715 1.00 87.50 87 VAL A O 1
ATOM 679 N N . PHE A 1 88 ? -3.767 -0.974 -15.851 1.00 87.25 88 PHE A N 1
ATOM 680 C CA . PHE A 1 88 ? -2.666 -1.913 -15.650 1.00 87.25 88 PHE A CA 1
ATOM 681 C C . PHE A 1 88 ? -2.461 -2.810 -16.876 1.00 87.25 88 PHE A C 1
ATOM 683 O O . PHE A 1 88 ? -1.389 -2.786 -17.475 1.00 87.25 88 PHE A O 1
ATOM 690 N N . ALA A 1 89 ? -3.496 -3.544 -17.303 1.00 89.25 89 ALA A N 1
ATOM 691 C CA . ALA A 1 89 ? -3.402 -4.468 -18.433 1.00 89.25 89 ALA A CA 1
ATOM 692 C C . ALA A 1 89 ? -2.969 -3.747 -19.715 1.00 89.25 89 ALA A C 1
ATOM 694 O O . ALA A 1 89 ? -2.050 -4.190 -20.399 1.00 89.25 89 ALA A O 1
ATOM 695 N N . LYS A 1 90 ? -3.567 -2.583 -19.996 1.00 89.06 90 LYS A N 1
ATOM 696 C CA . LYS A 1 90 ? -3.218 -1.771 -21.165 1.00 89.06 90 LYS A CA 1
ATOM 697 C C . LYS A 1 90 ? -1.756 -1.320 -21.136 1.00 89.06 90 LYS A C 1
ATOM 699 O O . LYS A 1 90 ? -1.071 -1.423 -22.150 1.00 89.06 90 LYS A O 1
ATOM 704 N N . ALA A 1 91 ? -1.278 -0.834 -19.991 1.00 88.44 91 ALA A N 1
ATOM 705 C CA . ALA A 1 91 ? 0.104 -0.396 -19.839 1.00 88.44 91 ALA A CA 1
ATOM 706 C C . ALA A 1 91 ? 1.095 -1.571 -19.928 1.00 88.44 91 ALA A C 1
ATOM 708 O O . ALA A 1 91 ? 2.111 -1.437 -20.601 1.00 88.44 91 ALA A O 1
ATOM 709 N N . VAL A 1 92 ? 0.788 -2.734 -19.341 1.00 88.50 92 VAL A N 1
ATOM 710 C CA . VAL A 1 92 ? 1.633 -3.940 -19.434 1.00 88.50 92 VAL A CA 1
ATOM 711 C C . VAL A 1 92 ? 1.705 -4.476 -20.864 1.00 88.50 92 VAL A C 1
ATOM 713 O O . VAL A 1 92 ? 2.789 -4.764 -21.363 1.00 88.50 92 VAL A O 1
ATOM 716 N N . THR A 1 93 ? 0.576 -4.603 -21.563 1.00 88.62 93 THR A N 1
ATOM 717 C CA . THR A 1 93 ? 0.585 -5.095 -22.948 1.00 88.62 93 THR A CA 1
ATOM 718 C C . THR A 1 93 ? 1.387 -4.170 -23.860 1.00 88.62 93 THR A C 1
ATOM 720 O O . THR A 1 93 ? 2.136 -4.645 -24.711 1.00 88.62 93 THR A O 1
ATOM 723 N N . GLU A 1 94 ? 1.282 -2.857 -23.666 1.00 88.12 94 GLU A N 1
ATOM 724 C CA . GLU A 1 94 ? 2.018 -1.877 -24.461 1.00 88.12 94 GLU A CA 1
ATOM 725 C C . GLU A 1 94 ? 3.528 -1.894 -24.170 1.00 88.12 94 GLU A C 1
ATOM 727 O O . GLU A 1 94 ? 4.338 -1.850 -25.102 1.00 88.12 94 GLU A O 1
ATOM 732 N N . THR A 1 95 ? 3.937 -2.013 -22.901 1.00 88.81 95 THR A N 1
ATOM 733 C CA . THR A 1 95 ? 5.361 -2.116 -22.542 1.00 88.81 95 THR A CA 1
ATOM 734 C C . THR A 1 95 ? 5.981 -3.411 -23.051 1.00 88.81 95 THR A C 1
ATOM 736 O O . THR A 1 95 ? 7.078 -3.380 -23.618 1.00 88.81 95 THR A O 1
ATOM 739 N N . LEU A 1 96 ? 5.272 -4.537 -22.931 1.00 87.94 96 LEU A N 1
ATOM 740 C CA . LEU A 1 96 ? 5.710 -5.819 -23.479 1.00 87.94 96 LEU A CA 1
ATOM 741 C C . LEU A 1 96 ? 5.788 -5.774 -25.006 1.00 87.94 96 LEU A C 1
ATOM 743 O O . LEU A 1 96 ? 6.803 -6.174 -25.572 1.00 87.94 96 LEU A O 1
ATOM 747 N N . ARG A 1 97 ? 4.776 -5.215 -25.683 1.00 89.50 97 ARG A N 1
ATOM 748 C CA . ARG A 1 97 ? 4.769 -5.074 -27.146 1.00 89.50 97 ARG A CA 1
ATOM 749 C C . ARG A 1 97 ? 5.967 -4.267 -27.644 1.00 89.50 97 ARG A C 1
ATOM 751 O O . ARG A 1 97 ? 6.627 -4.691 -28.591 1.00 89.50 97 ARG A O 1
ATOM 758 N N . ARG A 1 98 ? 6.283 -3.137 -26.999 1.00 86.38 98 ARG A N 1
ATOM 759 C CA . ARG A 1 98 ? 7.467 -2.327 -27.342 1.00 86.38 98 ARG A CA 1
ATOM 760 C C . ARG A 1 98 ? 8.764 -3.097 -27.132 1.00 86.38 98 ARG A C 1
ATOM 762 O O . ARG A 1 98 ? 9.616 -3.080 -28.013 1.00 86.38 98 ARG A O 1
ATOM 769 N N . ARG A 1 99 ? 8.913 -3.805 -26.009 1.00 84.38 99 ARG A N 1
ATOM 770 C CA . ARG A 1 99 ? 10.126 -4.590 -25.725 1.00 84.38 99 ARG A CA 1
ATOM 771 C C . ARG A 1 99 ? 10.318 -5.749 -26.702 1.00 84.38 99 ARG A C 1
ATOM 773 O O . ARG A 1 99 ? 11.429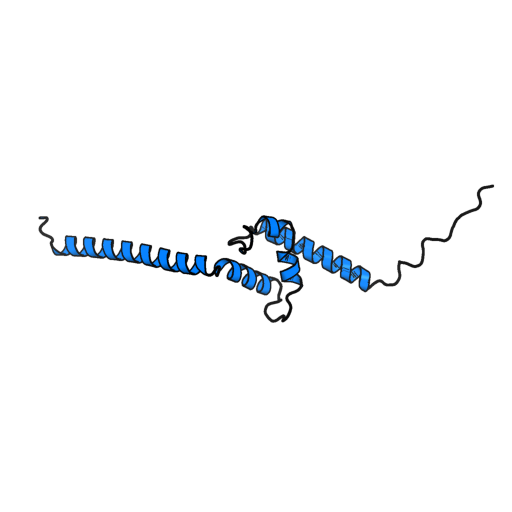 -5.930 -27.195 1.00 84.38 99 ARG A O 1
ATOM 780 N N . VAL A 1 100 ? 9.252 -6.478 -27.034 1.00 86.12 100 VAL A N 1
ATOM 781 C CA . VAL A 1 100 ? 9.292 -7.553 -28.038 1.00 86.12 100 VAL A CA 1
ATOM 782 C C . VAL A 1 100 ? 9.656 -6.998 -29.417 1.00 86.12 100 VAL A C 1
ATOM 784 O O . VAL A 1 100 ? 10.493 -7.587 -30.092 1.00 86.12 100 VAL A O 1
ATOM 787 N N . ALA A 1 101 ? 9.109 -5.846 -29.822 1.00 84.88 101 ALA A N 1
ATOM 788 C CA . ALA A 1 101 ? 9.471 -5.200 -31.088 1.00 84.88 101 ALA A CA 1
ATOM 789 C C . ALA A 1 101 ? 10.955 -4.790 -31.136 1.00 84.88 101 ALA A C 1
ATOM 791 O O . ALA A 1 101 ? 11.631 -5.004 -32.147 1.00 84.88 101 ALA A O 1
ATOM 792 N N . THR A 1 102 ? 11.491 -4.262 -30.031 1.00 82.44 102 THR A N 1
ATOM 793 C CA . THR A 1 102 ? 12.924 -3.966 -29.908 1.00 82.44 102 THR A CA 1
ATOM 794 C C . THR A 1 102 ? 13.761 -5.243 -30.019 1.00 82.44 102 THR A C 1
ATOM 796 O O . THR A 1 102 ? 14.693 -5.281 -30.816 1.00 82.44 102 THR A O 1
ATOM 799 N N . MET A 1 103 ? 13.407 -6.319 -29.305 1.00 78.75 103 MET A N 1
ATOM 800 C CA . MET A 1 103 ? 14.110 -7.610 -29.399 1.00 78.75 103 MET A CA 1
ATOM 801 C C . MET A 1 103 ? 14.051 -8.216 -30.804 1.00 78.75 103 MET A C 1
ATOM 803 O O . MET A 1 103 ? 15.072 -8.667 -31.313 1.00 78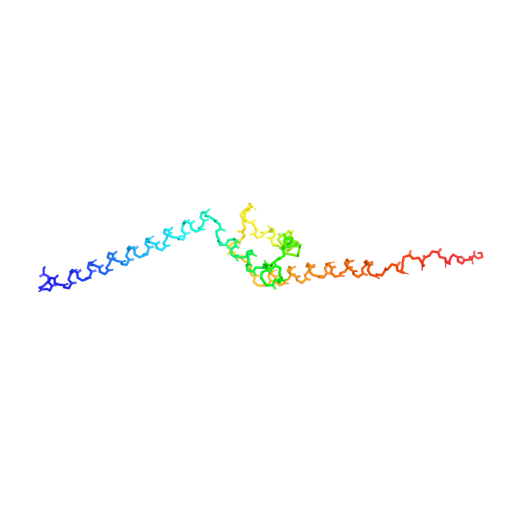.75 103 MET A O 1
ATOM 807 N N . ALA A 1 104 ? 12.891 -8.180 -31.461 1.00 80.69 104 ALA A N 1
ATOM 808 C CA . ALA A 1 104 ? 12.736 -8.660 -32.833 1.00 80.69 104 ALA A CA 1
ATOM 809 C C . ALA A 1 104 ? 13.642 -7.898 -33.815 1.00 80.69 104 ALA A C 1
ATOM 811 O O . ALA A 1 104 ? 14.194 -8.488 -34.742 1.00 80.69 104 ALA A O 1
ATOM 812 N N . THR A 1 105 ? 13.853 -6.601 -33.570 1.00 74.44 105 THR A N 1
ATOM 813 C CA . THR A 1 105 ? 14.782 -5.770 -34.351 1.00 74.44 105 THR A CA 1
ATOM 814 C C . THR A 1 105 ? 16.246 -6.163 -34.116 1.00 74.44 105 THR A C 1
ATOM 816 O O . THR A 1 105 ? 17.040 -6.104 -35.048 1.00 74.44 105 THR A O 1
ATOM 819 N N . PHE A 1 106 ? 16.613 -6.598 -32.905 1.00 69.19 106 PHE A N 1
ATOM 820 C CA . PHE A 1 106 ? 17.968 -7.078 -32.594 1.00 69.19 106 PHE A CA 1
ATOM 821 C C . PHE A 1 106 ? 18.258 -8.481 -33.146 1.00 69.19 106 PHE A C 1
ATOM 823 O O . PHE A 1 106 ? 19.384 -8.760 -33.544 1.00 69.19 106 PHE A O 1
ATOM 830 N N . ILE A 1 107 ? 17.253 -9.357 -33.186 1.00 67.50 107 ILE A N 1
ATOM 831 C CA . ILE A 1 107 ? 17.400 -10.744 -33.659 1.00 67.50 107 ILE A CA 1
ATOM 832 C C . ILE A 1 107 ? 17.444 -10.817 -35.197 1.00 67.50 107 ILE A C 1
ATOM 834 O O . ILE A 1 107 ? 17.977 -11.778 -35.747 1.00 67.50 107 ILE A O 1
ATOM 838 N N . SER A 1 108 ? 16.941 -9.799 -35.906 1.00 52.97 108 SER A N 1
ATOM 839 C CA . SER A 1 108 ? 16.977 -9.726 -37.372 1.00 52.97 108 SER A CA 1
ATOM 840 C C . SER A 1 108 ? 17.978 -8.672 -37.874 1.00 52.97 108 SER A C 1
ATOM 842 O O . SER A 1 108 ? 17.583 -7.553 -38.211 1.00 52.97 108 SER A O 1
ATOM 844 N N . PRO A 1 109 ? 19.283 -8.998 -37.985 1.00 56.38 109 PRO A N 1
ATOM 845 C CA . PRO A 1 109 ? 20.262 -8.104 -38.605 1.00 56.38 109 PRO A CA 1
ATOM 846 C C . PRO A 1 109 ? 20.140 -8.049 -40.143 1.00 56.38 109 PRO A C 1
ATOM 848 O O . PRO A 1 109 ? 20.872 -7.302 -40.786 1.00 56.38 109 PRO A O 1
ATOM 851 N N . ALA A 1 110 ? 19.233 -8.817 -40.762 1.00 58.00 110 ALA A N 1
ATOM 852 C CA . ALA A 1 110 ? 19.316 -9.147 -42.187 1.00 58.00 110 ALA A CA 1
ATOM 853 C C . ALA A 1 110 ? 18.429 -8.323 -43.146 1.00 58.00 110 ALA A C 1
ATOM 855 O O . ALA A 1 110 ? 18.542 -8.505 -44.353 1.00 58.00 110 ALA A O 1
ATOM 856 N N . SER A 1 111 ? 17.563 -7.411 -42.686 1.00 56.59 111 SER A N 1
ATOM 857 C CA . SER A 1 111 ? 16.640 -6.692 -43.595 1.00 56.59 111 SER A CA 1
ATOM 858 C C . SER A 1 111 ? 17.025 -5.245 -43.924 1.00 56.59 111 SER A C 1
ATOM 860 O O . SER A 1 111 ? 16.329 -4.593 -44.700 1.00 56.59 111 SER A O 1
ATOM 862 N N . ARG A 1 112 ? 18.144 -4.728 -43.393 1.00 51.34 112 ARG A N 1
ATOM 863 C CA . ARG A 1 112 ? 18.590 -3.341 -43.643 1.00 51.34 112 ARG A CA 1
ATOM 864 C C . ARG A 1 112 ? 19.659 -3.195 -44.736 1.00 51.34 112 ARG A C 1
ATOM 866 O O . ARG A 1 112 ? 20.288 -2.148 -44.835 1.00 51.34 112 ARG A O 1
ATOM 873 N N . ALA A 1 113 ? 19.837 -4.211 -45.578 1.00 53.31 113 ALA A N 1
ATOM 874 C CA . ALA A 1 113 ? 20.670 -4.146 -46.778 1.00 53.31 113 ALA A CA 1
ATOM 875 C C . ALA A 1 113 ? 19.868 -4.643 -47.993 1.00 53.31 113 ALA A C 1
ATOM 877 O O . ALA A 1 113 ? 20.018 -5.783 -48.416 1.00 53.31 113 ALA A O 1
ATOM 878 N N . GLY A 1 114 ? 18.967 -3.818 -48.540 1.00 53.31 114 GLY A N 1
ATOM 879 C CA . GLY A 1 114 ? 18.238 -4.234 -49.744 1.00 53.31 114 GLY A CA 1
ATOM 880 C C . GLY A 1 114 ? 17.021 -3.413 -50.159 1.00 53.31 114 GLY A C 1
ATOM 881 O O . GLY A 1 114 ? 15.989 -3.999 -50.459 1.00 53.31 114 GLY A O 1
ATOM 882 N N . SER A 1 115 ? 17.099 -2.082 -50.219 1.00 59.88 115 SER A N 1
ATOM 883 C CA . SER A 1 115 ? 16.058 -1.283 -50.900 1.00 59.88 115 SER A CA 1
ATOM 884 C C . SER A 1 115 ? 16.601 -0.010 -51.559 1.00 59.88 115 SER A C 1
ATOM 886 O O . SER A 1 115 ? 15.965 1.038 -51.542 1.00 59.88 115 SER A O 1
ATOM 888 N N . GLY A 1 116 ? 17.788 -0.105 -52.168 1.00 51.94 116 GLY A N 1
ATOM 889 C CA . GLY A 1 116 ? 18.453 1.020 -52.837 1.00 51.94 116 GLY A CA 1
ATOM 890 C C . GLY A 1 116 ? 19.046 0.688 -54.205 1.00 51.94 116 GLY A C 1
ATOM 891 O O . GLY A 1 116 ? 20.037 1.292 -54.584 1.00 51.94 116 GLY A O 1
ATOM 892 N N . CYS A 1 117 ? 18.495 -0.284 -54.937 1.00 55.91 117 CYS A N 1
ATOM 893 C CA . CYS A 1 117 ? 18.897 -0.542 -56.320 1.00 55.91 117 CYS A CA 1
ATOM 894 C C . CYS A 1 117 ? 17.677 -0.935 -57.159 1.00 55.91 117 CYS A C 1
ATOM 896 O O . CYS A 1 117 ? 17.253 -2.089 -57.140 1.00 55.91 117 CYS A O 1
ATOM 898 N N . ARG A 1 118 ? 17.093 0.055 -57.846 1.00 53.25 118 ARG A N 1
ATOM 899 C CA . ARG A 1 118 ? 16.488 -0.046 -59.190 1.00 53.25 118 ARG A CA 1
ATOM 900 C C . ARG A 1 118 ? 15.922 1.321 -59.607 1.00 53.25 118 ARG A C 1
ATOM 902 O O . ARG A 1 118 ? 14.716 1.503 -59.737 1.00 53.25 118 ARG A O 1
ATOM 909 N N . SER A 1 119 ? 16.808 2.290 -59.836 1.00 54.28 119 SER A N 1
ATOM 910 C CA . SER A 1 119 ? 16.516 3.390 -60.759 1.00 54.28 119 SER A CA 1
ATOM 911 C C . SER A 1 119 ? 16.552 2.819 -62.178 1.00 54.28 119 SER A C 1
ATOM 913 O O . SER A 1 119 ? 17.623 2.553 -62.719 1.00 54.28 119 SER A O 1
ATOM 915 N N . TRP A 1 120 ? 15.378 2.551 -62.747 1.00 40.53 120 TRP A N 1
ATOM 916 C CA . TRP A 1 120 ? 15.241 2.219 -64.165 1.00 40.53 120 TRP A CA 1
ATOM 917 C C . TRP A 1 120 ? 15.424 3.485 -65.014 1.00 40.53 120 TRP A C 1
ATOM 919 O O . TRP A 1 120 ? 14.906 4.537 -64.626 1.00 40.53 120 TRP A O 1
ATOM 929 N N . PRO A 1 121 ? 16.119 3.411 -66.162 1.00 51.34 121 PRO A N 1
ATOM 930 C CA . PRO A 1 121 ? 16.231 4.536 -67.073 1.00 51.34 121 PRO A CA 1
ATOM 931 C C . PRO A 1 121 ? 14.888 4.733 -67.778 1.00 51.34 121 PRO A C 1
ATOM 933 O O . PRO A 1 121 ? 14.330 3.804 -68.368 1.00 51.34 121 PRO A O 1
ATOM 936 N N . ARG A 1 122 ? 14.355 5.949 -67.686 1.00 51.97 122 ARG A N 1
ATOM 937 C CA . ARG A 1 122 ? 13.217 6.399 -68.481 1.00 51.97 122 ARG A CA 1
ATOM 938 C C . ARG A 1 122 ? 13.801 7.255 -69.602 1.00 51.97 122 ARG A C 1
ATOM 940 O O . ARG A 1 122 ? 14.501 8.217 -69.304 1.00 51.97 122 ARG A O 1
ATOM 947 N N . TRP A 1 123 ? 13.579 6.775 -70.822 1.00 52.25 123 TRP A N 1
ATOM 948 C CA . TRP A 1 123 ? 13.940 7.353 -72.117 1.00 52.25 123 TRP A CA 1
ATOM 949 C C . TRP A 1 123 ? 13.804 8.872 -72.179 1.00 52.25 123 TRP A C 1
ATOM 951 O O . TRP A 1 123 ? 12.780 9.378 -71.661 1.00 52.25 123 TRP A O 1
#

Radius of gyration: 28.85 Å; chains: 1; bounding box: 53×26×110 Å